Protein AF-A0A527HFI1-F1 (afdb_monomer_lite)

pLDDT: mean 97.5, std 1.47, range [87.0, 98.81]

Structure (mmCIF, N/CA/C/O backbone):
data_AF-A0A527HFI1-F1
#
_entry.id   AF-A0A527HFI1-F1
#
loop_
_atom_site.group_PDB
_atom_site.id
_atom_site.type_symbol
_atom_site.label_atom_id
_atom_site.label_alt_id
_atom_site.label_comp_id
_atom_site.label_asym_id
_atom_site.label_entity_id
_atom_site.label_seq_id
_atom_site.pdbx_PDB_ins_code
_atom_site.Cartn_x
_atom_site.Cartn_y
_atom_site.Cartn_z
_atom_site.occupancy
_atom_site.B_iso_or_equiv
_atom_site.auth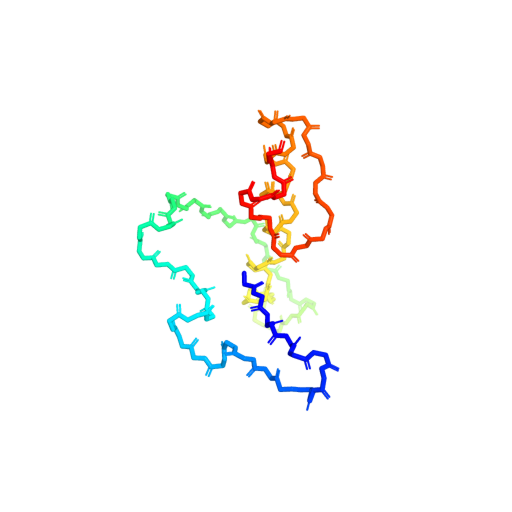_seq_id
_atom_site.auth_comp_id
_atom_site.auth_asym_id
_atom_site.auth_atom_id
_atom_site.pdbx_PDB_model_num
ATOM 1 N N . GLU A 1 1 ? -5.854 -3.077 7.031 1.00 96.88 1 GLU A N 1
ATOM 2 C CA . GLU A 1 1 ? -6.280 -4.447 7.368 1.00 96.88 1 GLU A CA 1
ATOM 3 C C . GLU A 1 1 ? -5.785 -4.793 8.764 1.00 96.88 1 GLU A C 1
ATOM 5 O O . GLU A 1 1 ? -4.652 -4.451 9.093 1.00 96.88 1 GLU A O 1
ATOM 10 N N . GLU A 1 2 ? -6.631 -5.402 9.593 1.00 97.81 2 GLU A N 1
ATOM 11 C CA . GLU A 1 2 ? -6.288 -5.829 10.954 1.00 97.81 2 GLU A CA 1
ATOM 12 C C . GLU A 1 2 ? -7.136 -7.041 11.340 1.00 97.81 2 GLU A C 1
ATOM 14 O O . GLU A 1 2 ? -8.351 -7.037 11.151 1.00 97.81 2 GLU A O 1
ATOM 19 N N . GLY A 1 3 ? -6.503 -8.077 11.888 1.00 97.62 3 GLY A N 1
ATOM 20 C CA . GLY A 1 3 ? -7.212 -9.173 12.544 1.00 97.62 3 GLY A CA 1
ATOM 21 C C . GLY A 1 3 ? -7.412 -8.846 14.020 1.00 97.62 3 GLY A C 1
ATOM 22 O O . GLY A 1 3 ? -6.435 -8.653 14.744 1.00 97.62 3 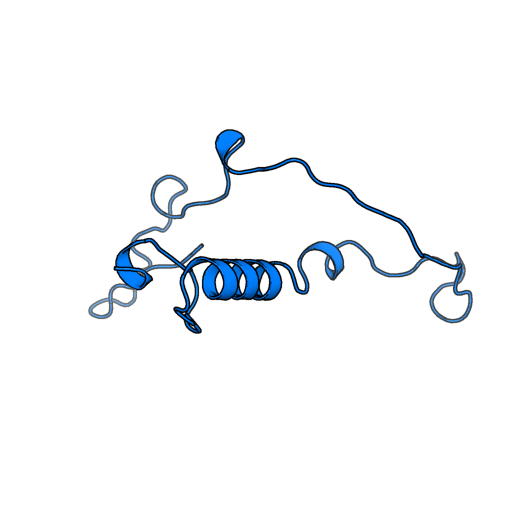GLY A O 1
ATOM 23 N N . ILE A 1 4 ? -8.659 -8.807 14.479 1.00 97.88 4 ILE A N 1
ATOM 24 C CA . ILE A 1 4 ? -9.000 -8.469 15.862 1.00 97.88 4 ILE A CA 1
ATOM 25 C C . ILE A 1 4 ? -9.134 -9.763 16.663 1.00 97.88 4 ILE A C 1
ATOM 27 O O . ILE A 1 4 ? -9.995 -10.595 16.382 1.00 97.88 4 ILE A O 1
ATOM 31 N N . VAL A 1 5 ? -8.286 -9.928 17.680 1.00 98.19 5 VAL A N 1
ATOM 32 C CA . VAL A 1 5 ? -8.273 -11.106 18.559 1.00 98.19 5 VAL A CA 1
ATOM 33 C C . VAL A 1 5 ? -8.940 -10.769 19.895 1.00 98.19 5 VAL A C 1
ATOM 35 O O . VAL A 1 5 ? -8.473 -9.885 20.618 1.00 98.19 5 VAL A O 1
ATOM 38 N N . ASP A 1 6 ? -9.974 -11.517 20.287 1.00 97.94 6 ASP A N 1
ATOM 39 C CA . ASP A 1 6 ? -10.474 -11.488 21.664 1.00 97.94 6 ASP A CA 1
ATOM 40 C C . ASP A 1 6 ? -9.444 -12.133 22.600 1.00 97.94 6 ASP A C 1
ATOM 42 O O . ASP A 1 6 ? -9.211 -13.341 22.568 1.00 97.94 6 ASP A O 1
ATOM 46 N N . ARG A 1 7 ? -8.853 -11.329 23.487 1.00 96.94 7 ARG A N 1
ATOM 47 C CA . ARG A 1 7 ? -7.829 -11.785 24.437 1.00 96.94 7 ARG A CA 1
ATOM 48 C C . ARG A 1 7 ? -8.338 -12.792 25.470 1.00 96.94 7 ARG A C 1
ATOM 50 O O . ARG A 1 7 ? -7.519 -13.470 26.081 1.00 96.94 7 ARG A O 1
ATOM 57 N N . ARG A 1 8 ? -9.651 -12.884 25.699 1.00 98.00 8 ARG A N 1
ATOM 58 C CA . ARG A 1 8 ? -10.237 -13.805 26.688 1.00 98.00 8 ARG A CA 1
ATOM 59 C C . ARG A 1 8 ? -10.310 -15.235 26.163 1.00 98.00 8 ARG A C 1
ATOM 61 O O . ARG A 1 8 ? -10.107 -16.170 26.928 1.00 98.00 8 ARG A O 1
ATOM 68 N N . HIS A 1 9 ? -10.590 -15.387 24.870 1.00 96.81 9 HIS A N 1
ATOM 69 C CA . HIS A 1 9 ? -10.895 -16.683 24.256 1.00 96.81 9 HIS A CA 1
ATOM 70 C C . HIS A 1 9 ? -9.994 -17.031 23.059 1.00 96.81 9 HIS A C 1
ATOM 72 O O . HIS A 1 9 ? -10.086 -18.134 22.531 1.00 96.81 9 HIS A O 1
ATOM 78 N N . GLY A 1 10 ? -9.136 -16.109 22.608 1.00 97.31 10 GLY A N 1
ATOM 79 C CA . GLY A 1 10 ? -8.227 -16.298 21.472 1.00 97.31 10 GLY A CA 1
ATOM 80 C C . GLY A 1 10 ? -8.912 -16.316 20.102 1.00 97.31 10 GLY A C 1
ATOM 81 O O . GLY A 1 10 ? -8.296 -16.719 19.117 1.00 97.31 10 GLY A O 1
ATOM 82 N N . ARG A 1 11 ? -10.186 -15.915 20.018 1.00 97.50 11 ARG A N 1
ATOM 83 C CA . ARG A 1 11 ? -10.965 -15.943 18.773 1.00 97.50 11 ARG A CA 1
ATOM 84 C C . ARG A 1 11 ? -10.686 -14.703 17.922 1.00 97.50 11 ARG A C 1
ATOM 86 O O . ARG A 1 11 ? -10.657 -13.599 18.460 1.00 97.50 11 ARG A O 1
ATOM 93 N N . ILE A 1 12 ? -10.551 -14.880 16.604 1.00 98.12 12 ILE A N 1
ATOM 94 C CA . ILE A 1 12 ? -10.624 -13.768 15.646 1.00 98.12 12 ILE A CA 1
ATOM 95 C C . ILE A 1 12 ? -12.087 -13.351 15.530 1.00 98.12 12 ILE A C 1
ATOM 97 O O . ILE A 1 12 ? -12.913 -14.158 15.110 1.00 98.12 12 ILE A O 1
ATOM 101 N N . VAL A 1 13 ? -12.412 -12.140 15.975 1.00 97.94 13 VAL A N 1
ATOM 102 C CA . VAL A 1 13 ? -13.809 -11.682 16.081 1.00 97.94 13 VAL A CA 1
ATOM 103 C C . VAL A 1 13 ? -14.322 -11.010 14.812 1.00 97.94 13 VAL A C 1
ATOM 105 O O . VAL A 1 13 ? -15.529 -10.877 14.659 1.00 97.94 13 VAL A O 1
ATOM 108 N N . ASN A 1 14 ? -13.425 -10.610 13.910 1.00 98.31 14 ASN A N 1
ATOM 109 C CA . ASN A 1 14 ? -13.755 -9.993 12.628 1.00 98.31 14 ASN A CA 1
ATOM 110 C C . ASN A 1 14 ? -13.441 -10.920 11.442 1.00 98.31 14 ASN A C 1
ATOM 112 O O . ASN A 1 14 ? -12.966 -10.467 10.410 1.00 98.31 14 ASN A O 1
ATOM 116 N N . ASP A 1 15 ? -13.665 -12.228 11.573 1.00 97.62 15 ASP A N 1
ATOM 117 C CA . ASP A 1 15 ? -13.357 -13.246 10.554 1.00 97.62 15 ASP A CA 1
ATOM 118 C C . ASP A 1 15 ? -14.380 -13.300 9.401 1.00 97.62 15 ASP A C 1
ATOM 120 O O . ASP A 1 15 ? -14.766 -14.366 8.920 1.00 97.62 15 ASP A O 1
ATOM 124 N N . ASN A 1 16 ? -14.820 -12.133 8.938 1.00 98.00 16 ASN A N 1
ATOM 125 C CA . ASN A 1 16 ? -15.762 -11.962 7.843 1.00 98.00 16 ASN A CA 1
ATOM 126 C C . ASN A 1 16 ? -15.387 -10.728 7.003 1.00 98.00 16 ASN A C 1
ATOM 128 O O . ASN A 1 16 ? -14.654 -9.857 7.459 1.00 98.00 16 ASN A O 1
ATOM 132 N N . LEU A 1 17 ? -15.902 -10.635 5.775 1.00 98.12 17 LEU A N 1
ATOM 133 C CA . LEU A 1 17 ? -15.550 -9.554 4.840 1.00 98.12 17 LEU A CA 1
ATOM 134 C C . LEU A 1 17 ? -16.227 -8.206 5.136 1.00 98.12 17 LEU A C 1
ATOM 136 O O . LEU A 1 17 ? -15.920 -7.224 4.466 1.00 98.12 17 LEU A O 1
ATOM 140 N N . ALA A 1 18 ? -17.163 -8.153 6.087 1.00 97.81 18 ALA A N 1
ATOM 141 C CA . ALA A 1 18 ? -17.767 -6.894 6.512 1.00 97.81 18 ALA A CA 1
ATOM 142 C C . ALA A 1 18 ? -16.895 -6.190 7.564 1.00 97.81 18 ALA A C 1
ATOM 144 O O . ALA A 1 18 ? -16.714 -4.979 7.489 1.00 97.81 18 ALA A O 1
ATOM 145 N N . ASP A 1 19 ? -16.318 -6.952 8.498 1.00 97.81 19 ASP A N 1
ATOM 146 C CA . ASP A 1 19 ? -15.517 -6.420 9.606 1.00 97.81 19 ASP A CA 1
ATOM 147 C C . ASP A 1 19 ? -13.999 -6.483 9.343 1.00 97.81 19 ASP A C 1
ATOM 149 O O . ASP A 1 19 ? -13.230 -5.687 9.893 1.00 97.81 19 ASP A O 1
ATOM 153 N N . TYR A 1 20 ? -13.528 -7.415 8.506 1.00 98.38 20 TYR A N 1
ATOM 154 C CA . TYR A 1 20 ? -12.161 -7.407 7.980 1.00 98.38 20 TYR A CA 1
ATOM 155 C C . TYR A 1 20 ? -12.109 -6.543 6.724 1.00 98.38 20 TYR A C 1
ATOM 157 O O . TYR A 1 20 ? -12.334 -7.006 5.605 1.00 98.38 20 TYR A O 1
ATOM 165 N N . LEU A 1 21 ? -11.834 -5.258 6.928 1.00 98.25 21 LEU A N 1
ATOM 166 C CA . LEU A 1 21 ? -11.868 -4.275 5.853 1.00 98.25 21 LEU A CA 1
ATOM 167 C C . LEU A 1 21 ? -10.733 -4.498 4.854 1.00 98.25 21 LEU A C 1
ATOM 169 O O . LEU A 1 21 ? -9.561 -4.344 5.205 1.00 98.25 21 LEU A O 1
ATOM 173 N N . VAL A 1 22 ? -11.112 -4.781 3.610 1.00 98.31 22 VAL A N 1
ATOM 174 C CA . VAL A 1 22 ? -10.255 -4.746 2.418 1.00 98.31 22 VAL A CA 1
ATOM 175 C C . VAL A 1 22 ? -10.603 -3.518 1.566 1.00 98.31 22 VAL A C 1
ATOM 177 O O . VAL A 1 22 ? -11.732 -3.028 1.661 1.00 98.31 22 VAL A O 1
ATOM 180 N N . PRO A 1 23 ? -9.680 -3.010 0.728 1.00 98.12 23 PRO A N 1
ATOM 181 C CA . PRO A 1 23 ? -9.968 -1.871 -0.138 1.00 98.12 23 PRO A CA 1
ATOM 182 C C . PRO A 1 23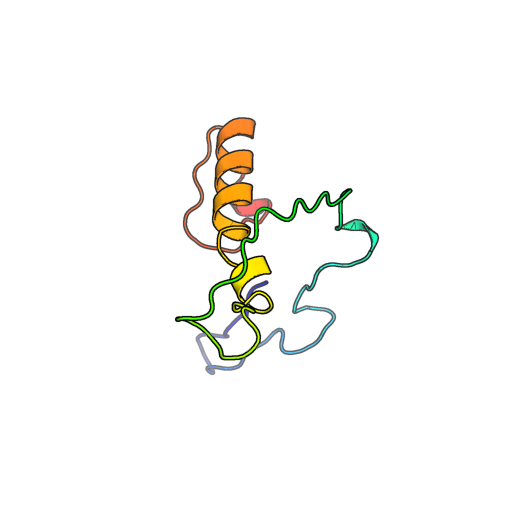 ? -11.146 -2.128 -1.087 1.00 98.12 23 PRO A C 1
ATOM 184 O O . PRO A 1 23 ? -11.263 -3.196 -1.693 1.00 98.12 23 PRO A O 1
ATOM 187 N N . THR A 1 24 ? -11.997 -1.122 -1.252 1.00 98.44 24 THR A N 1
ATOM 188 C CA . THR A 1 24 ? -13.099 -1.083 -2.217 1.00 98.44 24 THR A CA 1
ATOM 189 C C . THR A 1 24 ? -12.742 -0.209 -3.419 1.00 98.44 24 THR A C 1
ATOM 191 O O . THR A 1 24 ? -11.709 0.451 -3.441 1.00 98.44 24 THR A O 1
ATOM 194 N N . ASN A 1 25 ? -13.618 -0.158 -4.429 1.00 98.50 25 ASN A N 1
ATOM 195 C CA . ASN A 1 25 ? -13.417 0.694 -5.609 1.00 98.50 25 ASN A CA 1
ATOM 196 C C . ASN A 1 25 ? -13.224 2.179 -5.231 1.00 98.50 25 ASN A C 1
ATOM 198 O O . ASN A 1 25 ? -12.370 2.853 -5.793 1.00 98.50 25 ASN A O 1
ATOM 202 N N . ALA A 1 26 ? -13.951 2.667 -4.222 1.00 98.44 26 ALA A N 1
ATOM 203 C CA . ALA A 1 26 ? -13.867 4.061 -3.791 1.00 98.44 26 ALA A CA 1
ATOM 204 C C . ALA A 1 26 ? -12.558 4.414 -3.056 1.00 98.44 26 ALA A C 1
ATOM 206 O O . ALA A 1 26 ? -12.246 5.595 -2.925 1.00 98.44 26 ALA A O 1
ATOM 207 N N . ASP A 1 27 ? -11.800 3.419 -2.583 1.00 98.38 27 ASP A N 1
ATOM 208 C CA . ASP A 1 27 ? -10.565 3.630 -1.817 1.00 98.38 27 ASP A CA 1
ATOM 209 C C . ASP A 1 27 ? -9.321 3.769 -2.709 1.00 98.38 27 ASP A C 1
ATOM 211 O O . ASP A 1 27 ? -8.250 4.142 -2.225 1.00 98.38 27 ASP A O 1
ATOM 215 N N . ILE A 1 28 ? -9.432 3.440 -4.001 1.00 98.19 28 ILE A N 1
ATOM 216 C CA . ILE A 1 28 ? -8.289 3.357 -4.914 1.00 98.19 28 ILE A CA 1
ATOM 217 C C . ILE A 1 28 ? -8.124 4.674 -5.692 1.00 98.19 28 ILE A C 1
ATOM 219 O O . ILE A 1 28 ? -9.010 5.033 -6.468 1.00 98.19 28 ILE A O 1
ATOM 223 N N . PRO A 1 29 ? -6.998 5.396 -5.523 1.00 97.44 29 PRO A N 1
ATOM 224 C CA . PRO A 1 29 ? -6.682 6.565 -6.339 1.00 97.44 29 PRO A CA 1
ATOM 225 C C . PRO A 1 29 ? -6.143 6.153 -7.719 1.00 97.44 29 PRO A C 1
ATOM 227 O O . PRO A 1 29 ? -5.923 4.972 -7.986 1.00 97.44 29 PRO A O 1
ATOM 230 N N . ASP A 1 30 ? -5.856 7.131 -8.580 1.00 98.19 30 ASP A N 1
ATOM 231 C CA . ASP A 1 30 ? -5.119 6.879 -9.821 1.00 98.19 30 ASP A CA 1
ATOM 232 C C . ASP A 1 30 ? -3.741 6.259 -9.522 1.00 98.19 30 ASP A C 1
ATOM 234 O O . ASP A 1 30 ? -2.990 6.747 -8.672 1.00 98.19 30 ASP A O 1
ATOM 238 N N . ILE A 1 31 ? -3.402 5.177 -10.232 1.00 98.19 31 ILE A N 1
ATOM 239 C CA . ILE A 1 31 ? -2.135 4.452 -10.076 1.00 98.19 31 ILE A CA 1
ATOM 240 C C . ILE A 1 31 ? -1.328 4.570 -11.368 1.00 98.19 31 ILE A C 1
ATOM 242 O O . ILE A 1 31 ? -1.739 4.081 -12.419 1.00 98.19 31 ILE A O 1
ATOM 246 N N . GLU A 1 32 ? -0.139 5.161 -11.269 1.00 98.31 32 GLU A N 1
ATOM 247 C CA . GLU A 1 32 ? 0.855 5.174 -12.341 1.00 98.31 32 GLU A CA 1
ATOM 248 C C . GLU A 1 32 ? 1.940 4.125 -12.069 1.00 98.31 32 GLU A C 1
ATOM 250 O O . GLU A 1 32 ? 2.484 4.040 -10.967 1.00 98.31 32 GLU A O 1
ATOM 255 N N . VAL A 1 33 ? 2.276 3.326 -13.086 1.00 97.56 33 VAL A N 1
ATOM 256 C CA . VAL A 1 33 ? 3.324 2.301 -13.004 1.00 97.56 33 VAL A CA 1
ATOM 257 C C . VAL A 1 33 ? 4.324 2.507 -14.132 1.00 97.56 33 VAL A C 1
ATOM 259 O O . VAL A 1 33 ? 3.970 2.460 -15.308 1.00 97.56 33 VAL A O 1
ATOM 262 N N . ILE A 1 34 ? 5.594 2.682 -13.766 1.00 98.00 34 ILE A N 1
ATOM 263 C CA . ILE A 1 34 ? 6.696 2.882 -14.709 1.00 98.00 34 ILE A CA 1
ATOM 264 C C . ILE A 1 34 ? 7.622 1.668 -14.649 1.00 98.00 34 ILE A C 1
ATOM 266 O O . ILE A 1 34 ? 8.176 1.339 -13.600 1.00 98.00 34 ILE A O 1
ATOM 270 N N . SER A 1 35 ? 7.822 1.006 -15.791 1.00 96.38 35 SER A N 1
ATOM 271 C CA . SER A 1 35 ? 8.806 -0.071 -15.898 1.00 96.38 35 SER A CA 1
ATOM 272 C C . SER A 1 35 ? 10.202 0.504 -16.117 1.00 96.38 35 SER A C 1
ATOM 274 O O . SER A 1 35 ? 10.462 1.169 -17.116 1.00 96.38 35 SER A O 1
ATOM 276 N N . VAL A 1 36 ? 11.113 0.192 -15.198 1.00 96.88 36 VAL A N 1
ATOM 277 C CA . VAL A 1 36 ? 12.554 0.494 -15.302 1.00 96.88 36 VAL A CA 1
ATOM 278 C C . VAL A 1 36 ? 13.390 -0.773 -15.518 1.00 96.88 36 VAL A C 1
ATOM 280 O O . VAL A 1 36 ? 14.600 -0.793 -15.299 1.00 96.88 36 VAL A O 1
ATOM 283 N N . GLY A 1 37 ? 12.728 -1.873 -15.879 1.00 94.50 37 GLY A N 1
ATOM 284 C CA . GLY A 1 37 ? 13.346 -3.185 -15.992 1.00 94.50 37 GLY A CA 1
ATOM 285 C C . GLY A 1 37 ? 14.344 -3.278 -17.145 1.00 94.50 37 GLY A C 1
ATOM 286 O O . GLY A 1 37 ? 14.100 -2.787 -18.242 1.00 94.50 37 GLY A O 1
ATOM 287 N N . ILE A 1 38 ? 15.443 -3.988 -16.895 1.00 95.94 38 ILE A N 1
ATOM 288 C CA . ILE A 1 38 ? 16.402 -4.440 -17.908 1.00 95.94 38 ILE A CA 1
ATOM 289 C C . ILE A 1 38 ? 16.436 -5.972 -17.830 1.00 95.94 38 ILE A C 1
ATOM 291 O O . ILE A 1 38 ? 16.416 -6.492 -16.702 1.00 95.94 38 ILE A O 1
ATOM 295 N N . PRO A 1 39 ? 16.465 -6.692 -18.970 1.00 97.38 39 PRO A N 1
ATOM 296 C CA . PRO A 1 39 ? 16.606 -8.141 -18.973 1.00 97.38 39 PRO A CA 1
ATOM 297 C C . PRO A 1 39 ? 17.841 -8.602 -18.194 1.00 97.38 39 PRO A C 1
ATOM 299 O O . PRO A 1 39 ? 18.925 -8.042 -18.351 1.00 97.38 39 PRO A O 1
ATOM 302 N N . ASP A 1 40 ? 17.675 -9.639 -17.380 1.00 97.81 40 ASP A N 1
ATOM 303 C CA . ASP A 1 40 ? 18.737 -10.226 -16.567 1.00 97.81 40 ASP A CA 1
ATOM 304 C C . ASP A 1 40 ? 18.839 -11.736 -16.821 1.00 97.81 40 ASP A C 1
ATOM 306 O O . ASP A 1 40 ? 18.104 -12.540 -16.241 1.00 97.81 40 ASP A O 1
ATOM 310 N N . LEU A 1 41 ? 19.770 -12.112 -17.702 1.00 97.75 41 LEU A N 1
ATOM 311 C CA . LEU A 1 41 ? 20.026 -13.509 -18.063 1.00 97.75 41 LEU A CA 1
ATOM 312 C C . LEU A 1 41 ? 20.766 -14.296 -16.967 1.00 97.75 41 LEU A C 1
ATOM 314 O O . LEU A 1 41 ? 20.848 -15.519 -17.060 1.00 97.75 41 LEU A O 1
ATOM 318 N N . HIS A 1 42 ? 21.298 -13.628 -15.935 1.00 97.31 42 HIS A N 1
ATOM 319 C CA . HIS A 1 42 ? 21.837 -14.305 -14.752 1.00 97.31 42 HIS A CA 1
ATOM 320 C C . HIS A 1 42 ? 20.716 -14.673 -13.772 1.00 97.31 42 HIS A C 1
ATOM 322 O O . HIS A 1 42 ? 20.820 -15.681 -13.077 1.00 97.31 42 HIS A O 1
ATOM 328 N N . SER A 1 43 ? 19.640 -13.879 -13.725 1.00 96.31 43 SER A N 1
ATOM 329 C CA . SER A 1 43 ? 18.473 -14.149 -12.880 1.00 96.31 43 SER A CA 1
ATOM 330 C C . SER A 1 43 ? 17.565 -15.241 -13.451 1.00 96.31 43 SER A C 1
ATOM 332 O O . SER A 1 43 ? 17.092 -16.090 -12.695 1.00 96.31 43 SER A O 1
ATOM 334 N N . SER A 1 44 ? 17.310 -15.249 -14.763 1.00 97.44 44 SER A N 1
ATOM 335 C CA . SER A 1 44 ? 16.541 -16.315 -15.416 1.00 97.44 44 SER A CA 1
ATOM 336 C C . SER A 1 44 ? 16.913 -16.480 -16.890 1.00 97.44 44 SER A C 1
ATOM 338 O O . SER A 1 44 ? 17.308 -15.525 -17.552 1.00 97.44 44 SER A O 1
ATOM 340 N N . VAL A 1 45 ? 16.708 -17.681 -17.450 1.00 96.56 45 VAL A N 1
ATOM 341 C CA . VAL A 1 45 ? 16.987 -17.962 -18.878 1.00 96.56 45 VAL A CA 1
ATOM 342 C C . VAL A 1 45 ? 16.164 -17.099 -19.843 1.00 96.56 45 VAL A C 1
ATOM 344 O O . VAL A 1 45 ? 16.555 -16.914 -20.990 1.00 96.56 45 VAL A O 1
ATOM 347 N N . LEU A 1 46 ? 15.029 -16.566 -19.377 1.00 97.69 46 LEU A N 1
ATOM 348 C CA . LEU A 1 46 ? 14.146 -15.684 -20.144 1.00 97.69 46 LEU A CA 1
ATOM 349 C C . LEU A 1 46 ? 14.441 -14.192 -19.907 1.00 97.69 46 LEU A C 1
ATOM 351 O O . LEU A 1 46 ? 13.783 -13.342 -20.501 1.00 97.69 46 LEU A O 1
ATOM 355 N N . GLY A 1 47 ? 15.383 -13.851 -19.023 1.00 97.19 47 GLY A N 1
ATOM 356 C CA . GLY A 1 47 ? 15.729 -12.468 -18.687 1.00 97.19 47 GLY A CA 1
ATOM 357 C C . GLY A 1 47 ? 14.733 -11.755 -17.764 1.00 97.19 47 GLY A C 1
ATOM 358 O O . GLY A 1 47 ? 14.944 -10.592 -17.423 1.00 97.19 47 GLY A O 1
ATOM 359 N N . GLY A 1 48 ? 13.648 -12.418 -17.360 1.00 97.06 48 GLY A N 1
ATOM 360 C CA . GLY A 1 48 ? 12.649 -11.874 -16.441 1.00 97.06 48 GLY A CA 1
ATOM 361 C C . GLY A 1 48 ? 13.117 -11.878 -14.984 1.00 97.06 48 GLY A C 1
ATOM 362 O O . GLY A 1 48 ? 13.965 -12.682 -14.594 1.00 97.06 48 GLY A O 1
ATOM 363 N N . LYS A 1 49 ? 12.514 -10.998 -14.178 1.00 96.62 49 LYS A N 1
ATOM 364 C CA . LYS A 1 49 ? 12.696 -10.907 -12.720 1.00 96.62 49 LYS A CA 1
ATOM 365 C C . LYS A 1 49 ? 11.337 -10.936 -12.015 1.00 96.62 49 LYS A C 1
ATOM 367 O O . LYS A 1 49 ? 10.306 -10.716 -12.649 1.00 96.62 49 LYS A O 1
ATOM 372 N N . GLY A 1 50 ? 11.334 -11.214 -10.712 1.00 95.06 50 GLY A N 1
ATOM 373 C CA . GLY A 1 50 ? 10.111 -11.244 -9.905 1.00 95.06 50 GLY A CA 1
ATOM 374 C C . GLY A 1 50 ? 9.448 -9.866 -9.787 1.00 95.06 50 GLY A C 1
ATOM 375 O O . GLY A 1 50 ? 10.124 -8.882 -9.496 1.00 95.06 50 GLY A O 1
ATOM 376 N N . VAL A 1 51 ? 8.128 -9.809 -10.004 1.00 96.50 51 VAL A N 1
ATOM 377 C CA . VAL A 1 51 ? 7.322 -8.571 -9.911 1.00 96.50 51 VAL A CA 1
ATOM 378 C C . VAL A 1 51 ? 6.092 -8.726 -9.006 1.00 96.50 51 VAL A C 1
ATOM 380 O O . VAL A 1 51 ? 5.719 -7.765 -8.343 1.00 96.50 51 VAL A O 1
ATOM 383 N N . GLY A 1 52 ? 5.483 -9.917 -8.927 1.00 96.06 52 GLY A N 1
ATOM 384 C CA . GLY A 1 52 ? 4.201 -10.118 -8.231 1.00 96.06 52 GLY A CA 1
ATOM 385 C C . GLY A 1 52 ? 4.189 -9.648 -6.772 1.00 96.06 52 GLY A C 1
ATOM 386 O O . GLY A 1 52 ? 3.318 -8.879 -6.384 1.00 96.06 52 GLY A O 1
ATOM 387 N N . GLU A 1 53 ? 5.187 -10.047 -5.980 1.00 97.62 53 GLU A N 1
ATOM 388 C CA . GLU A 1 53 ? 5.318 -9.611 -4.580 1.00 97.62 53 GLU A CA 1
ATOM 389 C C . GLU A 1 53 ? 5.944 -8.217 -4.455 1.00 97.62 53 GLU A C 1
ATOM 391 O O . GLU A 1 53 ? 5.679 -7.498 -3.497 1.00 97.62 53 GLU A O 1
ATOM 396 N N . LEU A 1 54 ? 6.752 -7.796 -5.433 1.00 96.25 54 LEU A N 1
ATOM 397 C CA . LEU A 1 54 ? 7.437 -6.501 -5.402 1.00 96.25 54 LEU A CA 1
ATOM 398 C C . LEU A 1 54 ? 6.444 -5.335 -5.334 1.00 96.25 54 LEU A C 1
ATOM 400 O O . LEU A 1 54 ? 6.730 -4.330 -4.691 1.00 96.25 54 LEU A O 1
ATOM 404 N N . ALA A 1 55 ? 5.274 -5.488 -5.955 1.00 94.62 55 ALA A N 1
ATOM 405 C CA . ALA A 1 55 ? 4.257 -4.446 -6.034 1.00 94.62 55 ALA A CA 1
ATOM 406 C C . ALA A 1 55 ? 3.696 -4.003 -4.668 1.00 94.62 55 ALA A C 1
ATOM 408 O O . ALA A 1 55 ? 3.233 -2.871 -4.557 1.00 94.62 55 ALA A O 1
ATOM 409 N N . ILE A 1 56 ? 3.742 -4.849 -3.628 1.00 97.81 56 ILE A N 1
ATOM 410 C CA . ILE A 1 56 ? 3.274 -4.476 -2.279 1.00 97.81 56 ILE A CA 1
ATOM 411 C C . ILE A 1 56 ? 4.403 -3.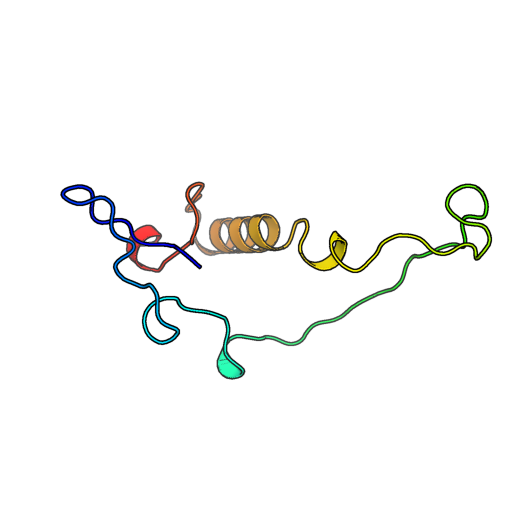953 -1.380 1.00 97.81 56 ILE A C 1
ATOM 413 O O . ILE A 1 56 ? 4.158 -3.264 -0.383 1.00 97.81 56 ILE A O 1
ATOM 417 N N . VAL A 1 57 ? 5.659 -4.246 -1.726 1.00 98.25 57 VAL A N 1
ATOM 418 C CA . VAL A 1 57 ? 6.822 -3.846 -0.930 1.00 98.25 57 VAL A CA 1
ATOM 419 C C . VAL A 1 57 ? 6.950 -2.324 -0.936 1.00 98.25 57 VAL A C 1
ATOM 421 O O . VAL A 1 57 ? 7.053 -1.687 -1.976 1.00 98.25 57 VAL A O 1
ATOM 424 N N . GLY A 1 58 ? 6.971 -1.726 0.256 1.00 97.94 58 GLY A N 1
ATOM 425 C CA . GLY A 1 58 ? 7.167 -0.283 0.416 1.00 97.94 58 GLY A CA 1
ATOM 426 C C . GLY A 1 58 ? 5.896 0.570 0.321 1.00 97.94 58 GLY A C 1
ATOM 427 O O . GLY A 1 58 ? 5.947 1.740 0.699 1.00 97.94 58 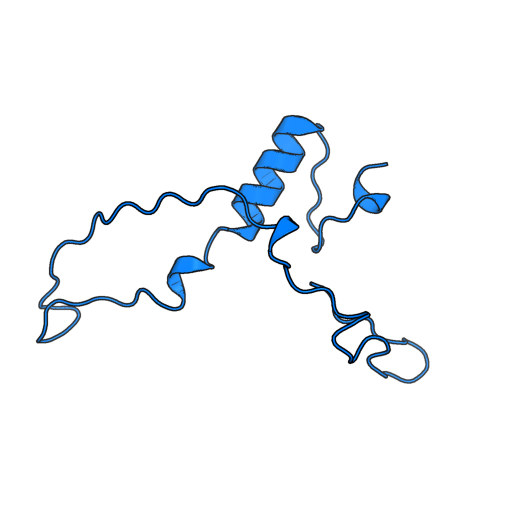GLY A O 1
ATOM 428 N N . VAL A 1 59 ? 4.747 0.005 -0.065 1.00 98.31 59 VAL A N 1
ATOM 429 C CA . VAL A 1 59 ? 3.477 0.751 -0.171 1.00 98.31 59 VAL A CA 1
ATOM 430 C C . VAL A 1 59 ? 3.030 1.296 1.192 1.00 98.31 59 VAL A C 1
ATOM 432 O O . VAL A 1 59 ? 2.861 2.503 1.358 1.00 98.31 59 VAL A O 1
ATOM 435 N N . ALA A 1 60 ? 2.911 0.432 2.207 1.00 98.44 60 ALA A N 1
ATOM 436 C CA . ALA A 1 60 ? 2.497 0.839 3.553 1.00 98.44 60 ALA A CA 1
ATOM 437 C C . ALA A 1 60 ? 3.403 1.919 4.193 1.00 98.44 60 ALA A C 1
ATOM 439 O O . ALA A 1 60 ? 2.867 2.917 4.681 1.00 98.44 60 ALA A O 1
ATOM 440 N N . PRO A 1 61 ? 4.751 1.802 4.192 1.00 98.44 61 PRO A N 1
ATOM 441 C CA . PRO A 1 61 ? 5.599 2.863 4.732 1.00 98.44 61 PRO A CA 1
ATOM 442 C C . PRO A 1 61 ? 5.558 4.156 3.904 1.00 98.44 61 PRO A C 1
ATOM 444 O O . PRO A 1 61 ? 5.676 5.230 4.492 1.00 98.44 61 PRO A O 1
ATOM 447 N N . ALA A 1 62 ? 5.356 4.100 2.581 1.00 98.69 62 ALA A N 1
ATOM 448 C CA . ALA A 1 62 ? 5.165 5.305 1.769 1.00 98.69 62 ALA A CA 1
ATOM 449 C C . ALA A 1 62 ? 3.893 6.067 2.180 1.00 98.69 62 ALA A C 1
ATOM 451 O O . ALA A 1 62 ? 3.958 7.270 2.440 1.00 98.69 62 ALA A O 1
ATOM 452 N N . ILE A 1 63 ? 2.769 5.357 2.343 1.00 98.56 63 ILE A N 1
ATOM 453 C CA . ILE A 1 63 ? 1.510 5.931 2.845 1.00 98.56 63 ILE A CA 1
ATOM 454 C C . ILE A 1 63 ? 1.697 6.487 4.264 1.00 98.56 63 ILE A C 1
ATOM 456 O O . ILE A 1 63 ? 1.314 7.622 4.538 1.00 98.56 63 ILE A O 1
ATOM 460 N N . ALA A 1 64 ? 2.346 5.742 5.164 1.00 98.69 64 ALA A N 1
ATOM 461 C CA . ALA A 1 64 ? 2.613 6.199 6.530 1.00 98.69 64 ALA A CA 1
ATOM 462 C C . ALA A 1 64 ? 3.455 7.487 6.572 1.00 98.69 64 ALA A C 1
ATOM 464 O O . ALA A 1 64 ? 3.177 8.393 7.360 1.00 98.69 64 ALA A O 1
ATOM 465 N N . ASN A 1 65 ? 4.463 7.597 5.702 1.00 98.81 65 ASN A N 1
ATOM 466 C CA . ASN A 1 65 ? 5.268 8.808 5.564 1.00 98.81 65 ASN A CA 1
ATOM 467 C C . ASN A 1 65 ? 4.447 9.983 5.015 1.00 98.81 65 ASN A C 1
ATOM 469 O O . ASN A 1 65 ? 4.627 11.104 5.487 1.00 98.81 65 ASN A O 1
ATOM 473 N N . ALA A 1 66 ? 3.528 9.741 4.075 1.00 98.75 66 ALA A N 1
ATOM 474 C CA . ALA A 1 66 ? 2.615 10.765 3.569 1.00 98.75 66 ALA A CA 1
ATOM 475 C C . ALA A 1 66 ? 1.645 11.261 4.657 1.00 98.75 66 ALA A C 1
ATOM 477 O O . ALA A 1 66 ? 1.458 12.468 4.803 1.00 98.75 66 ALA A O 1
ATOM 478 N N . VAL A 1 67 ? 1.105 10.361 5.489 1.00 98.56 67 VAL A N 1
ATOM 479 C CA . VAL A 1 67 ? 0.287 10.733 6.659 1.00 98.56 67 VAL A CA 1
ATOM 480 C C . VAL A 1 67 ? 1.098 11.570 7.648 1.00 98.56 67 VAL A C 1
ATOM 482 O O . VAL A 1 67 ? 0.622 12.608 8.110 1.00 98.56 67 VAL A O 1
ATOM 485 N N . PHE A 1 68 ? 2.337 11.169 7.950 1.00 98.62 68 PHE A N 1
ATOM 486 C CA . PHE A 1 68 ? 3.230 11.958 8.802 1.00 98.62 68 PHE A CA 1
ATOM 487 C C . PHE A 1 68 ? 3.511 13.341 8.204 1.00 98.62 68 PHE A C 1
ATOM 489 O O . PHE A 1 68 ? 3.463 14.330 8.927 1.00 98.62 68 PHE A O 1
ATOM 496 N N . HIS A 1 69 ? 3.759 13.428 6.898 1.00 98.75 69 HIS A N 1
ATOM 497 C CA . HIS A 1 69 ? 3.965 14.699 6.209 1.00 98.75 69 HIS A CA 1
ATOM 498 C C . HIS A 1 69 ? 2.729 15.611 6.297 1.00 98.75 69 HIS A C 1
ATOM 500 O O . HIS A 1 69 ? 2.871 16.804 6.543 1.00 98.75 69 HIS A O 1
ATOM 506 N N . ALA A 1 70 ? 1.524 15.052 6.159 1.00 98.44 70 ALA A N 1
ATOM 507 C CA . ALA A 1 70 ? 0.276 15.811 6.209 1.00 98.44 70 ALA A CA 1
ATOM 508 C C . ALA A 1 70 ? -0.131 16.250 7.628 1.00 98.44 70 ALA A C 1
ATOM 510 O O . ALA A 1 70 ? -0.787 17.276 7.787 1.00 98.44 70 ALA A O 1
ATOM 511 N N . THR A 1 71 ? 0.222 15.475 8.658 1.00 98.19 71 THR A N 1
ATOM 512 C CA . THR A 1 71 ? -0.331 15.648 10.017 1.00 98.19 71 THR A CA 1
ATOM 513 C C . THR A 1 71 ? 0.710 15.947 11.096 1.00 98.19 71 THR A C 1
ATOM 515 O O . THR A 1 71 ? 0.352 16.317 12.211 1.00 98.19 71 THR A O 1
ATOM 518 N N . GLY A 1 72 ? 1.998 15.725 10.823 1.00 98.00 72 GLY A N 1
ATOM 519 C CA . GLY A 1 72 ? 3.071 15.724 11.822 1.00 98.00 72 GLY A CA 1
ATOM 520 C C . GLY A 1 72 ? 3.058 14.519 12.778 1.00 98.00 72 GLY A C 1
ATOM 521 O O . GLY A 1 72 ? 3.967 14.382 13.598 1.00 98.00 72 GLY A O 1
ATOM 522 N N . LYS A 1 73 ? 2.069 13.617 12.688 1.00 98.12 73 LYS A N 1
ATOM 523 C CA . LYS A 1 73 ? 1.914 12.460 13.584 1.00 98.12 73 LYS A CA 1
ATOM 524 C C . LYS A 1 73 ? 2.533 11.208 12.966 1.00 98.12 73 LYS A C 1
ATOM 526 O O . LYS A 1 73 ? 2.195 10.811 11.854 1.00 98.12 73 LYS A O 1
ATOM 531 N N . ARG A 1 74 ? 3.460 10.563 13.683 1.00 98.25 74 ARG A N 1
ATOM 532 C CA . ARG A 1 74 ? 4.134 9.340 13.217 1.00 98.25 74 ARG A CA 1
ATOM 533 C C . ARG A 1 74 ? 3.539 8.101 13.886 1.00 98.25 74 ARG A C 1
ATOM 535 O O . ARG A 1 74 ? 3.892 7.790 15.021 1.00 98.25 74 ARG A O 1
ATOM 542 N N . VAL A 1 75 ? 2.698 7.375 13.154 1.00 98.06 75 VAL A N 1
ATOM 543 C CA . VAL A 1 75 ? 2.107 6.096 13.579 1.00 98.06 75 VAL A CA 1
ATOM 544 C C . VAL A 1 75 ? 2.999 4.944 13.115 1.00 98.06 75 VAL A C 1
ATOM 546 O O . VAL A 1 75 ? 3.358 4.876 11.942 1.00 98.06 75 VAL A O 1
ATOM 549 N N . ARG A 1 76 ? 3.401 4.064 14.039 1.00 97.94 76 ARG A N 1
ATOM 550 C CA . ARG A 1 76 ? 4.268 2.904 13.748 1.00 97.94 76 ARG A CA 1
ATOM 551 C C . ARG A 1 76 ? 3.530 1.567 13.816 1.00 97.94 76 ARG A C 1
ATOM 553 O O . ARG A 1 76 ?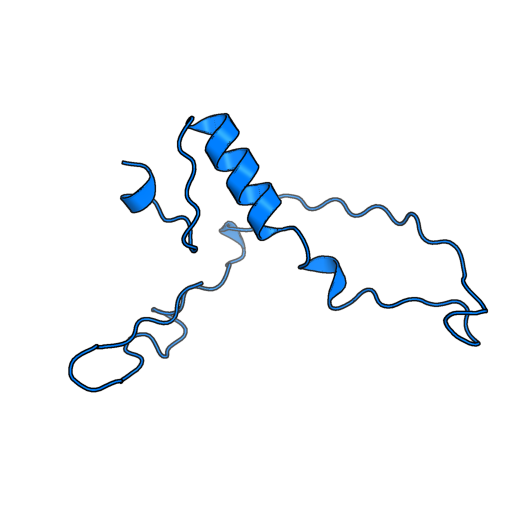 3.965 0.618 13.175 1.00 97.94 76 ARG A O 1
ATOM 560 N N . ASP A 1 77 ? 2.409 1.525 14.529 1.00 97.56 77 ASP A N 1
ATOM 561 C CA . ASP A 1 77 ? 1.552 0.349 14.647 1.00 97.56 77 ASP A CA 1
ATOM 562 C C . ASP A 1 77 ? 0.438 0.409 13.597 1.00 97.56 77 ASP A C 1
ATOM 564 O O . ASP A 1 77 ? -0.481 1.228 13.701 1.00 97.56 77 ASP A O 1
ATOM 568 N N . LEU A 1 78 ? 0.522 -0.446 12.576 1.00 98.00 78 LEU A N 1
ATOM 569 C CA . LEU A 1 78 ? -0.514 -0.577 11.549 1.00 98.00 78 LEU A CA 1
ATOM 570 C C . LEU A 1 78 ? -1.768 -1.284 12.097 1.00 98.00 78 LEU A C 1
ATOM 572 O O . LEU A 1 78 ? -1.657 -2.046 13.057 1.00 98.00 78 LEU A O 1
ATOM 576 N N . PRO A 1 79 ? -2.948 -1.052 11.491 1.00 98.25 79 PRO A N 1
ATOM 577 C CA . PRO A 1 79 ? -3.233 -0.075 10.431 1.00 98.25 79 PRO A CA 1
ATOM 578 C C . PRO A 1 79 ? -3.271 1.367 10.962 1.00 98.25 79 PRO A C 1
ATOM 580 O O . PRO A 1 79 ? -3.441 1.593 12.157 1.00 98.25 79 PRO A O 1
ATOM 583 N N . ILE A 1 80 ? -3.120 2.359 10.082 1.00 98.25 80 ILE A N 1
ATOM 584 C CA . ILE A 1 80 ? -3.275 3.774 10.453 1.00 98.25 80 ILE A CA 1
ATOM 585 C C . ILE A 1 80 ? -4.757 4.137 10.332 1.00 98.25 80 ILE A C 1
ATOM 587 O O . ILE A 1 80 ? -5.235 4.407 9.235 1.00 98.25 80 ILE A O 1
ATOM 591 N N . THR A 1 81 ? -5.481 4.107 11.448 1.00 97.38 81 THR A N 1
ATOM 592 C CA . THR A 1 81 ? -6.901 4.480 11.513 1.00 97.38 81 THR A CA 1
ATOM 593 C C . THR A 1 81 ? -7.073 5.908 12.029 1.00 97.38 81 THR A C 1
ATOM 595 O O . THR A 1 81 ? -6.133 6.506 12.564 1.00 97.38 81 THR A O 1
ATOM 598 N N . LEU A 1 82 ? -8.276 6.467 11.876 1.00 96.50 82 LEU A N 1
ATOM 599 C CA . LEU A 1 82 ? -8.585 7.835 12.295 1.00 96.50 82 LEU A CA 1
ATOM 600 C C . LEU A 1 82 ? -8.345 8.051 13.798 1.00 96.50 82 LEU A C 1
ATOM 602 O O . LEU A 1 82 ? -7.825 9.092 14.191 1.00 96.50 82 LEU A O 1
ATOM 606 N N . GLU A 1 83 ? -8.643 7.056 14.635 1.00 96.62 83 GLU A N 1
ATOM 607 C CA . GLU A 1 83 ? -8.469 7.118 16.092 1.00 96.62 83 GLU A CA 1
ATOM 608 C C . GLU A 1 83 ? -7.004 7.318 16.495 1.00 96.62 83 GLU A C 1
ATOM 610 O O . GLU A 1 83 ? -6.728 7.886 17.547 1.00 96.62 83 GLU A O 1
ATOM 615 N N . LYS A 1 84 ? -6.051 6.888 15.656 1.00 97.12 84 LYS A N 1
ATOM 616 C CA . LYS A 1 84 ? -4.609 7.087 15.882 1.00 97.12 84 LYS A CA 1
ATOM 617 C C . LYS A 1 84 ? -4.129 8.486 15.467 1.00 97.12 84 LYS A C 1
ATOM 619 O O . LYS A 1 84 ? -2.965 8.820 15.695 1.00 97.12 84 LYS A O 1
ATOM 624 N N . LEU A 1 85 ? -4.989 9.290 14.837 1.00 94.75 85 LEU A N 1
ATOM 625 C CA . LEU A 1 85 ? -4.679 10.628 14.322 1.00 94.75 85 LEU A CA 1
ATOM 626 C C . LEU A 1 85 ? -5.416 11.758 15.046 1.00 94.75 85 LEU A C 1
ATOM 628 O O . LEU A 1 85 ? -5.108 12.921 14.775 1.00 94.75 85 LEU A O 1
ATOM 632 N N . ILE A 1 86 ? -6.316 11.456 15.981 1.00 87.00 86 ILE A N 1
ATOM 633 C CA . ILE A 1 86 ? -6.975 12.433 16.866 1.00 87.00 86 ILE A CA 1
ATOM 634 C C . ILE A 1 86 ? -6.108 12.619 18.112 1.00 87.00 86 ILE A C 1
ATOM 636 O O . ILE A 1 86 ? -5.688 13.776 18.342 1.00 87.00 86 ILE A O 1
#

Radius of gyration: 18.43 Å; chains: 1; bounding box: 40×34×47 Å

Sequence (86 aa):
EEGIVDRRHGRIVNDNLADYLVPTNADIPDIEVISVGIPDLHSSVLGGKGVGELAIVGVAPAIANAVFHATGKRVRDLPITLEKLI

Foldseek 3Di:
DDFDADPVPRDRPQPDPVSPDDDDPVRDDDDDDDDPDDFDCVQDVRSDDDDPVVVPPPPQVVVQVVVCVVQVQRDDDDDDDVVSRD

Secondary structure (DSSP, 8-state):
--PPB-TTT--BTT-STTTS----GGG-------------TTT-TT-----TTGGGTTHHHHHHHHHHHHHS----SSS--GGGT-